Protein AF-A0A256Z8Z2-F1 (afdb_monomer_lite)

Radius of gyration: 30.12 Å; chains: 1; bounding box: 54×50×93 Å

Structure (mmCIF, N/CA/C/O backbone):
data_AF-A0A256Z8Z2-F1
#
_entry.id   AF-A0A256Z8Z2-F1
#
loop_
_atom_site.group_PDB
_atom_site.id
_atom_site.type_symbol
_atom_site.label_atom_id
_atom_site.label_alt_id
_atom_site.label_comp_id
_atom_site.label_asym_id
_atom_site.label_entity_id
_atom_site.label_seq_id
_atom_site.pdbx_PDB_ins_code
_atom_site.Cartn_x
_atom_site.Cartn_y
_atom_site.Cartn_z
_atom_site.occupancy
_atom_site.B_iso_or_equiv
_atom_site.auth_seq_id
_atom_site.auth_comp_id
_atom_site.auth_asym_i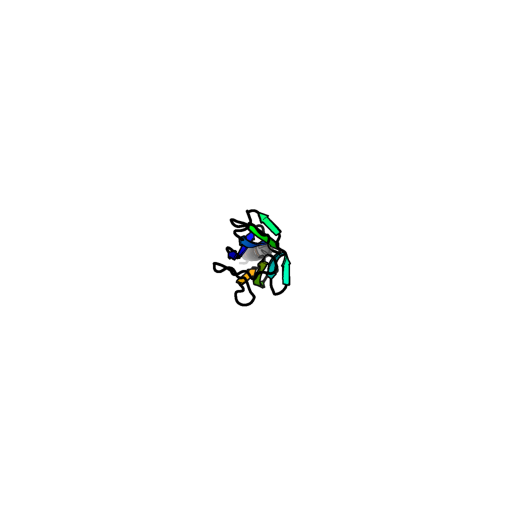d
_atom_site.auth_atom_id
_atom_site.pdbx_PDB_model_num
ATOM 1 N N . VAL A 1 1 ? 10.393 -5.049 -8.493 1.00 96.81 1 VAL A N 1
ATOM 2 C CA . VAL A 1 1 ? 10.498 -5.041 -7.011 1.00 96.81 1 VAL A CA 1
ATOM 3 C C . VAL A 1 1 ? 9.467 -4.098 -6.437 1.00 96.81 1 VAL A C 1
ATOM 5 O O . VAL A 1 1 ? 8.999 -3.223 -7.167 1.00 96.81 1 VAL A O 1
ATOM 8 N N . ILE A 1 2 ? 9.159 -4.254 -5.155 1.00 97.88 2 ILE A N 1
ATOM 9 C CA . ILE A 1 2 ? 8.318 -3.315 -4.411 1.00 97.88 2 ILE A CA 1
ATOM 10 C C . ILE A 1 2 ? 9.023 -2.834 -3.143 1.00 97.88 2 ILE A C 1
ATOM 12 O O . ILE A 1 2 ? 9.930 -3.500 -2.644 1.00 97.88 2 ILE A O 1
ATOM 16 N N . TYR A 1 3 ? 8.661 -1.648 -2.667 1.00 98.44 3 TYR A N 1
ATOM 17 C CA . TYR A 1 3 ? 9.214 -1.045 -1.453 1.00 98.44 3 TYR A CA 1
ATOM 18 C C . TYR A 1 3 ? 8.358 0.132 -0.984 1.00 98.44 3 TYR A C 1
ATOM 20 O O . TYR A 1 3 ? 7.442 0.571 -1.686 1.00 98.44 3 TYR A O 1
ATOM 28 N N . GLY A 1 4 ? 8.681 0.668 0.193 1.00 97.38 4 GLY A N 1
ATOM 29 C CA . GLY A 1 4 ? 8.005 1.823 0.777 1.00 97.38 4 GLY A CA 1
ATOM 30 C C . GLY A 1 4 ? 6.528 1.571 1.063 1.00 97.38 4 GLY A C 1
ATOM 31 O O . GLY A 1 4 ? 5.763 2.527 1.139 1.00 97.38 4 GLY A O 1
ATOM 32 N N . GLY A 1 5 ? 6.126 0.303 1.160 1.00 97.81 5 GLY A N 1
ATOM 33 C CA . GLY A 1 5 ? 4.748 -0.079 1.382 1.00 97.81 5 GLY A CA 1
ATOM 34 C C . GLY A 1 5 ? 4.321 0.169 2.821 1.00 97.81 5 GLY A C 1
ATOM 35 O O . GLY A 1 5 ? 4.986 -0.278 3.758 1.00 97.81 5 GLY A O 1
ATOM 36 N N . GLY A 1 6 ? 3.197 0.851 3.008 1.00 97.81 6 GLY A N 1
ATOM 37 C CA . GLY A 1 6 ? 2.653 1.115 4.333 1.00 97.81 6 GLY A CA 1
ATOM 38 C C . GLY A 1 6 ? 1.309 1.827 4.310 1.00 97.81 6 GLY A C 1
ATOM 39 O O . GLY A 1 6 ? 0.689 2.015 3.266 1.00 97.81 6 GLY A O 1
ATOM 40 N N . VAL A 1 7 ? 0.858 2.231 5.494 1.00 97.81 7 VAL A N 1
ATOM 41 C CA . VAL A 1 7 ? -0.407 2.940 5.683 1.00 97.81 7 VAL A CA 1
ATOM 42 C C . VAL A 1 7 ? -0.199 4.222 6.480 1.00 97.81 7 VAL A C 1
ATOM 44 O O . VAL A 1 7 ? 0.540 4.251 7.467 1.00 97.81 7 VAL A O 1
ATOM 47 N N . ARG A 1 8 ? -0.885 5.291 6.075 1.00 95.25 8 ARG A N 1
ATOM 48 C CA . ARG A 1 8 ? -0.936 6.573 6.788 1.00 95.25 8 ARG A CA 1
ATOM 49 C C . ARG A 1 8 ? -2.374 7.039 6.972 1.00 95.25 8 ARG A C 1
ATOM 51 O O . ARG A 1 8 ? -3.251 6.701 6.187 1.00 95.25 8 ARG A O 1
ATOM 58 N N . LYS A 1 9 ? -2.626 7.835 8.012 1.00 94.00 9 LYS A N 1
ATOM 59 C CA . LYS A 1 9 ? -3.933 8.461 8.245 1.00 94.00 9 LYS A CA 1
ATOM 60 C C . LYS A 1 9 ? -3.916 9.904 7.755 1.00 94.00 9 LYS A C 1
ATOM 62 O O . LYS A 1 9 ? -3.137 10.707 8.264 1.00 94.00 9 LYS A O 1
ATOM 67 N N . GLU A 1 10 ? -4.809 10.251 6.837 1.00 89.50 10 GLU A N 1
ATOM 68 C CA . GLU A 1 10 ? -4.940 11.602 6.285 1.00 89.50 10 GLU A CA 1
ATOM 69 C C . GLU A 1 10 ? -6.417 11.989 6.160 1.00 89.50 10 GLU A C 1
ATOM 71 O O . GLU A 1 10 ? -7.240 11.226 5.665 1.00 89.50 10 GLU A O 1
ATOM 76 N N . GLY A 1 11 ? -6.796 13.164 6.674 1.00 84.50 11 GLY A N 1
ATOM 77 C CA . GLY A 1 11 ? -8.171 13.670 6.540 1.00 84.50 11 GLY A CA 1
ATOM 78 C C . GLY A 1 11 ? -9.270 12.791 7.163 1.00 84.50 11 GLY A C 1
ATOM 79 O O . GLY A 1 11 ? -10.438 12.958 6.830 1.00 84.50 11 GLY A O 1
ATOM 80 N N . GLY A 1 12 ? -8.917 11.862 8.061 1.00 87.12 12 GLY A N 1
ATOM 81 C CA . GLY A 1 12 ? -9.846 10.881 8.639 1.00 87.12 12 GLY A CA 1
ATOM 82 C C . GLY A 1 12 ? -9.910 9.547 7.891 1.00 87.12 12 GLY A C 1
ATOM 83 O O . GLY A 1 12 ? -10.504 8.615 8.423 1.00 87.12 12 GLY A O 1
ATOM 84 N N . LYS A 1 13 ? -9.243 9.441 6.739 1.00 95.06 13 LYS A N 1
ATOM 85 C CA . LYS A 1 13 ? -9.102 8.217 5.948 1.00 95.06 13 LYS A CA 1
ATOM 86 C C . LYS A 1 13 ? -7.757 7.545 6.186 1.00 95.06 13 LYS A C 1
ATOM 88 O O . LYS A 1 13 ? -6.822 8.175 6.687 1.00 95.06 13 LYS A O 1
ATOM 93 N N . TYR A 1 14 ? -7.675 6.278 5.805 1.00 97.06 14 TYR A N 1
ATOM 94 C CA . TYR A 1 14 ? -6.445 5.502 5.774 1.00 97.06 14 TYR A CA 1
ATOM 95 C C . TYR A 1 14 ? -5.999 5.346 4.326 1.00 97.06 14 TYR A C 1
ATOM 97 O O . TYR A 1 14 ? -6.743 4.820 3.502 1.00 97.06 14 TYR A O 1
ATOM 105 N N . THR A 1 15 ? -4.805 5.846 4.029 1.00 98.00 15 THR A N 1
ATOM 106 C CA . THR A 1 15 ? -4.175 5.758 2.716 1.00 98.00 15 THR A CA 1
ATOM 107 C C . THR A 1 15 ? -3.092 4.698 2.768 1.00 98.00 15 THR A C 1
ATOM 109 O O . THR A 1 15 ? -2.109 4.849 3.497 1.00 98.00 15 THR A O 1
ATOM 112 N N . PHE A 1 16 ? -3.301 3.626 2.018 1.00 98.50 16 PHE A N 1
ATOM 113 C CA . PHE A 1 16 ? -2.316 2.589 1.761 1.00 98.50 16 PHE A CA 1
ATOM 114 C C . PHE A 1 16 ? -1.520 2.982 0.528 1.00 98.50 16 PHE A C 1
ATOM 116 O O . PHE A 1 16 ? -2.110 3.392 -0.467 1.00 98.50 16 PHE A O 1
ATOM 123 N N . GLU A 1 17 ? -0.204 2.851 0.593 1.00 98.50 17 GLU A N 1
ATOM 124 C CA . GLU A 1 17 ? 0.712 3.202 -0.489 1.00 98.50 17 GLU A CA 1
ATOM 125 C C . GLU A 1 17 ? 1.760 2.114 -0.644 1.00 98.50 17 GLU A C 1
ATOM 127 O O . GLU A 1 17 ? 2.228 1.575 0.355 1.00 98.50 17 GLU A O 1
ATOM 132 N N . VAL A 1 18 ? 2.152 1.821 -1.882 1.00 98.69 18 VAL A N 1
ATOM 133 C CA . VAL A 1 18 ? 3.299 0.963 -2.198 1.00 98.69 18 VAL A CA 1
ATOM 134 C C . VAL A 1 18 ? 3.988 1.465 -3.458 1.00 98.69 18 VAL A C 1
ATOM 136 O O . VAL A 1 18 ? 3.338 1.919 -4.403 1.00 98.69 18 VAL A O 1
ATOM 139 N N . THR A 1 19 ? 5.319 1.397 -3.488 1.00 98.75 19 THR A N 1
ATOM 140 C CA . THR A 1 19 ? 6.089 1.752 -4.682 1.00 98.75 19 THR A CA 1
ATOM 141 C C . THR A 1 19 ? 6.463 0.502 -5.457 1.00 98.75 19 THR A C 1
ATOM 143 O O . THR A 1 19 ? 7.075 -0.417 -4.917 1.00 98.75 19 THR A O 1
ATOM 146 N N . TYR A 1 20 ? 6.150 0.499 -6.748 1.00 98.62 20 TYR A N 1
ATOM 147 C CA . TYR A 1 20 ? 6.590 -0.503 -7.709 1.00 98.62 20 TYR A CA 1
ATOM 148 C C . TYR A 1 20 ? 7.717 0.047 -8.583 1.00 98.62 20 TYR A C 1
ATOM 150 O O . TYR A 1 20 ? 7.684 1.199 -9.022 1.00 98.62 20 TYR A O 1
ATOM 158 N N . ARG A 1 21 ? 8.707 -0.798 -8.882 1.00 98.31 21 ARG A N 1
ATOM 159 C CA . ARG A 1 21 ? 9.772 -0.473 -9.833 1.00 98.31 21 ARG A CA 1
ATOM 160 C C . ARG A 1 21 ? 10.181 -1.679 -10.672 1.00 98.31 21 ARG A C 1
ATOM 162 O O . ARG A 1 21 ? 10.545 -2.729 -10.130 1.00 98.31 21 ARG A O 1
ATOM 169 N N . ASP A 1 22 ? 10.242 -1.463 -11.979 1.00 98.00 22 ASP A N 1
ATOM 170 C CA . ASP A 1 22 ? 10.782 -2.373 -12.988 1.00 98.00 22 ASP A CA 1
ATOM 171 C C . ASP A 1 22 ? 11.757 -1.599 -13.890 1.00 98.00 22 ASP A C 1
ATOM 173 O O . ASP A 1 22 ? 11.332 -0.665 -14.565 1.00 98.00 22 ASP A O 1
ATOM 177 N N . PRO A 1 23 ? 13.065 -1.924 -13.906 1.00 96.69 23 PRO A N 1
ATOM 178 C CA . PRO A 1 23 ? 14.078 -1.164 -14.650 1.00 96.69 23 PRO A CA 1
ATOM 179 C C . PRO A 1 23 ? 13.812 -0.996 -16.154 1.00 96.69 23 PRO A C 1
ATOM 181 O O . PRO A 1 23 ? 14.357 -0.080 -16.768 1.00 96.69 23 PRO A O 1
ATOM 184 N N . GLN A 1 24 ? 12.996 -1.864 -16.742 1.00 97.31 24 GLN A N 1
ATOM 185 C CA . GLN A 1 24 ? 12.603 -1.864 -18.145 1.00 97.31 24 GLN A CA 1
ATOM 186 C C . GLN A 1 24 ? 11.341 -1.019 -18.382 1.00 97.31 24 GLN A C 1
ATOM 188 O O . GLN A 1 24 ? 10.916 -0.856 -19.524 1.00 97.31 24 GLN A O 1
ATOM 193 N N . GLY A 1 25 ? 10.760 -0.451 -17.322 1.00 97.56 25 GLY A N 1
ATOM 194 C CA . GLY A 1 25 ? 9.565 0.381 -17.375 1.00 97.56 25 GLY A CA 1
ATOM 195 C C . GLY A 1 25 ? 8.298 -0.410 -17.684 1.00 97.56 25 GLY A C 1
ATOM 196 O O . GLY A 1 25 ? 7.329 0.180 -18.163 1.00 97.56 25 GLY A O 1
ATOM 197 N N . ARG A 1 26 ? 8.299 -1.728 -17.452 1.00 97.88 26 ARG A N 1
ATOM 198 C CA . ARG A 1 26 ? 7.115 -2.568 -17.655 1.00 97.88 26 ARG A CA 1
ATOM 199 C C . ARG A 1 26 ? 6.084 -2.263 -16.571 1.00 97.88 26 ARG A C 1
ATOM 201 O O . ARG A 1 26 ? 6.445 -1.968 -15.436 1.00 97.88 26 ARG A O 1
ATOM 208 N N . ALA A 1 27 ? 4.807 -2.285 -16.935 1.00 97.25 27 ALA A N 1
ATOM 209 C CA . ALA A 1 27 ? 3.722 -2.086 -15.982 1.00 97.25 27 ALA A CA 1
ATOM 210 C C . ALA A 1 27 ? 3.447 -3.386 -15.208 1.00 97.25 27 ALA A C 1
ATOM 212 O O . ALA A 1 27 ? 3.575 -4.464 -15.795 1.00 97.25 27 ALA A O 1
ATOM 213 N N . PRO A 1 28 ? 3.054 -3.304 -13.925 1.00 98.00 28 PRO A N 1
ATOM 214 C CA . PRO A 1 28 ? 2.489 -4.454 -13.236 1.00 98.00 28 PRO A CA 1
ATOM 215 C C . PRO A 1 28 ? 1.142 -4.827 -13.875 1.00 98.00 28 PRO A C 1
ATOM 217 O O . PRO A 1 28 ? 0.454 -3.971 -14.432 1.00 98.00 28 PRO A O 1
ATOM 220 N N . GLU A 1 29 ? 0.749 -6.094 -13.773 1.00 98.06 29 GLU A N 1
ATOM 221 C CA . GLU A 1 29 ? -0.586 -6.544 -14.194 1.00 98.06 29 GLU A CA 1
ATOM 222 C C . GLU A 1 29 ? -1.681 -6.107 -13.219 1.00 98.06 29 GLU A C 1
ATOM 224 O O . GLU A 1 29 ? -2.842 -5.991 -13.600 1.00 98.06 29 GLU A O 1
ATOM 229 N N . GLY A 1 30 ? -1.311 -5.854 -11.964 1.00 97.56 30 GLY A N 1
ATOM 230 C CA . GLY A 1 30 ? -2.214 -5.342 -10.947 1.00 97.56 30 GLY A CA 1
ATOM 231 C C . GLY A 1 30 ? -1.479 -5.024 -9.653 1.00 97.56 30 GLY A C 1
ATOM 232 O O . GLY A 1 30 ? -0.479 -5.665 -9.311 1.00 97.56 30 GLY A O 1
ATOM 233 N N . VAL A 1 31 ? -1.979 -4.019 -8.943 1.00 98.50 31 VAL A N 1
ATOM 234 C CA . VAL A 1 31 ? -1.466 -3.595 -7.641 1.00 98.50 31 VAL A CA 1
ATOM 235 C C . VAL A 1 31 ? -2.632 -3.573 -6.676 1.00 98.50 31 VAL A C 1
ATOM 237 O O . VAL A 1 31 ? -3.617 -2.880 -6.914 1.00 98.50 31 VAL A O 1
ATOM 240 N N . TYR A 1 32 ? -2.515 -4.337 -5.601 1.00 98.56 32 TYR A N 1
ATOM 241 C CA . TYR A 1 32 ? -3.585 -4.515 -4.639 1.00 98.56 32 TYR A CA 1
ATOM 242 C C . TYR A 1 32 ? -3.070 -4.313 -3.223 1.00 98.56 32 TYR A C 1
ATOM 244 O O . TYR A 1 32 ? -1.920 -4.635 -2.906 1.00 98.56 32 TYR A O 1
ATOM 252 N N . VAL A 1 33 ? -3.958 -3.852 -2.354 1.00 98.69 33 VAL A N 1
ATOM 253 C CA . VAL A 1 33 ? -3.822 -4.026 -0.913 1.00 98.69 33 VAL A CA 1
ATOM 254 C C . VAL A 1 33 ? -4.912 -4.984 -0.460 1.00 98.69 33 VAL A C 1
ATOM 256 O O . VAL A 1 33 ? -6.081 -4.820 -0.800 1.00 98.69 33 VAL A O 1
ATOM 259 N N . VAL A 1 34 ? -4.520 -6.009 0.283 1.00 98.62 34 VAL A N 1
ATOM 260 C CA . VAL A 1 34 ? -5.446 -6.927 0.934 1.00 98.62 34 VAL A CA 1
ATOM 261 C C . VAL A 1 34 ? -5.634 -6.435 2.360 1.00 98.62 34 VAL A C 1
ATOM 263 O O . VAL A 1 34 ? -4.646 -6.306 3.079 1.00 98.62 34 VAL A O 1
ATOM 266 N N . ILE A 1 35 ? -6.869 -6.130 2.754 1.00 98.56 35 ILE A N 1
ATOM 267 C CA . ILE A 1 35 ? -7.232 -5.621 4.083 1.00 98.56 35 ILE A CA 1
ATOM 268 C C . ILE A 1 35 ? -8.219 -6.611 4.699 1.00 98.56 35 ILE A C 1
ATOM 270 O O . ILE A 1 35 ? -9.277 -6.858 4.132 1.00 98.56 35 ILE A O 1
ATOM 274 N N . ASP A 1 36 ? -7.868 -7.217 5.833 1.00 97.69 36 ASP A N 1
ATOM 275 C CA . ASP A 1 36 ? -8.676 -8.256 6.500 1.00 97.69 36 ASP A CA 1
ATOM 276 C C . ASP A 1 36 ? -9.103 -9.419 5.583 1.00 97.69 36 ASP A C 1
ATOM 278 O O . ASP A 1 36 ? -10.165 -10.021 5.753 1.00 97.69 36 ASP A O 1
ATOM 282 N N . GLY A 1 37 ? -8.264 -9.738 4.596 1.00 97.19 37 GLY A N 1
ATOM 283 C CA . GLY A 1 37 ? -8.524 -10.769 3.589 1.00 97.19 37 GLY A CA 1
ATOM 284 C C . GLY A 1 37 ? -9.353 -10.308 2.383 1.00 97.19 37 GLY A C 1
ATOM 285 O O . GLY A 1 37 ? -9.551 -11.102 1.465 1.00 97.19 37 GLY A O 1
ATOM 286 N N . GLU A 1 38 ? -9.819 -9.057 2.342 1.00 98.06 38 GLU A N 1
ATOM 287 C CA . GLU A 1 38 ? -10.491 -8.466 1.179 1.00 98.06 38 GLU A CA 1
ATOM 288 C C . GLU A 1 38 ? -9.476 -7.759 0.268 1.00 98.06 38 GLU A C 1
ATOM 290 O O . GLU A 1 38 ? -8.704 -6.916 0.719 1.00 98.06 38 GLU A O 1
ATOM 295 N N . GLU A 1 39 ? -9.457 -8.115 -1.019 1.00 98.19 39 GLU A N 1
ATOM 296 C CA . GLU A 1 39 ? -8.556 -7.519 -2.011 1.00 98.19 39 GLU A CA 1
ATOM 297 C C . GLU A 1 39 ? -9.142 -6.213 -2.565 1.00 98.19 39 GLU A C 1
ATOM 299 O O . GLU A 1 39 ? -10.276 -6.177 -3.049 1.00 98.19 39 GLU A O 1
ATOM 304 N N . HIS A 1 40 ? -8.344 -5.146 -2.536 1.00 98.56 40 HIS A N 1
ATOM 305 C CA . HIS A 1 40 ? -8.684 -3.851 -3.108 1.00 98.56 40 HIS A CA 1
ATOM 306 C C . HIS A 1 40 ? -7.637 -3.430 -4.136 1.00 98.56 40 HIS A C 1
ATOM 308 O O . HIS A 1 40 ? -6.445 -3.368 -3.831 1.00 98.56 40 HIS A O 1
ATOM 314 N N . GLU A 1 41 ? -8.088 -3.105 -5.346 1.00 98.50 41 GLU A N 1
ATOM 315 C CA . GLU A 1 41 ? -7.235 -2.543 -6.394 1.00 98.50 41 GLU A CA 1
ATOM 316 C C . GLU A 1 41 ? -6.761 -1.134 -6.009 1.00 98.50 41 GLU A C 1
ATOM 318 O O . GLU A 1 41 ? -7.520 -0.329 -5.462 1.00 98.50 41 GLU A O 1
ATOM 323 N N . MET A 1 42 ? -5.486 -0.853 -6.270 1.00 98.62 42 MET A N 1
ATOM 324 C CA . MET A 1 42 ? -4.836 0.426 -5.996 1.00 98.62 42 MET A CA 1
ATOM 325 C C . MET A 1 42 ? -4.602 1.195 -7.293 1.00 98.62 42 MET A C 1
ATOM 327 O O . MET A 1 42 ? -4.249 0.621 -8.324 1.00 98.62 42 MET A O 1
ATOM 331 N N . GLU A 1 43 ? -4.728 2.515 -7.231 1.00 98.44 43 GLU A N 1
ATOM 332 C CA . GLU A 1 43 ? -4.565 3.381 -8.396 1.00 98.44 43 GLU A CA 1
ATOM 333 C C . GLU A 1 43 ? -3.145 3.940 -8.476 1.00 98.44 43 GLU A C 1
ATOM 335 O O . GLU A 1 43 ? -2.505 4.205 -7.459 1.00 98.44 43 GLU A O 1
ATOM 340 N N . LEU A 1 44 ? -2.644 4.152 -9.695 1.00 98.31 44 LEU A N 1
ATOM 341 C CA . LEU A 1 44 ? -1.377 4.846 -9.906 1.00 98.31 44 LEU A CA 1
ATOM 342 C C . LEU A 1 44 ? -1.526 6.321 -9.507 1.00 98.31 44 LEU A C 1
ATOM 344 O O . LEU A 1 44 ? -2.175 7.095 -10.209 1.00 98.31 44 LEU A O 1
ATOM 348 N N . GLU A 1 45 ? -0.862 6.724 -8.430 1.00 97.69 45 GLU A N 1
ATOM 349 C CA . GLU A 1 45 ? -0.838 8.115 -7.973 1.00 97.69 45 GLU A CA 1
ATOM 350 C C . GLU A 1 45 ? 0.194 8.939 -8.752 1.00 97.69 45 GLU A C 1
ATOM 352 O O . GLU A 1 45 ? -0.036 10.101 -9.095 1.00 97.69 45 GLU A O 1
ATOM 357 N N . GLY A 1 46 ? 1.339 8.332 -9.080 1.00 97.75 46 GLY A N 1
ATOM 358 C CA . GLY A 1 46 ? 2.366 8.987 -9.881 1.00 97.75 46 GLY A CA 1
ATOM 359 C C . GLY A 1 46 ? 3.724 8.297 -9.857 1.00 97.75 46 GLY A C 1
ATOM 360 O O . GLY A 1 46 ? 3.912 7.233 -9.277 1.00 97.75 46 GLY A O 1
ATOM 361 N N . GLY A 1 47 ? 4.700 8.930 -10.508 1.00 97.81 47 GLY A N 1
ATOM 362 C CA . GLY A 1 47 ? 6.065 8.418 -10.640 1.00 97.81 47 GLY A CA 1
ATOM 363 C C . GLY A 1 47 ? 6.340 7.781 -12.002 1.00 97.81 47 GLY A C 1
ATOM 364 O O . GLY A 1 47 ? 5.611 7.987 -12.971 1.00 97.81 47 GLY A O 1
ATOM 365 N N . ASN A 1 48 ? 7.445 7.047 -12.098 1.00 98.25 48 ASN A N 1
ATOM 366 C CA . ASN A 1 48 ? 7.910 6.424 -13.335 1.00 98.25 48 ASN A CA 1
ATOM 367 C C . ASN A 1 48 ? 8.297 4.971 -13.061 1.00 98.25 48 ASN A C 1
ATOM 369 O O . ASN A 1 48 ? 9.134 4.709 -12.207 1.00 98.25 48 ASN A O 1
ATOM 373 N N . LEU A 1 49 ? 7.745 4.032 -13.829 1.00 97.94 49 LEU A N 1
ATOM 374 C CA . LEU A 1 49 ? 7.911 2.590 -13.605 1.00 97.94 49 LEU A CA 1
ATOM 375 C C . LEU A 1 49 ? 9.388 2.142 -13.528 1.00 97.94 49 LEU A C 1
ATOM 377 O O . LEU A 1 49 ? 9.711 1.246 -12.754 1.00 97.94 49 LEU A O 1
ATOM 381 N N . SER A 1 50 ? 10.303 2.813 -14.240 1.00 97.88 50 SER A N 1
ATOM 382 C CA . SER A 1 50 ? 11.748 2.518 -14.220 1.00 97.88 50 SER A CA 1
ATOM 383 C C . SER A 1 50 ? 12.505 3.044 -12.996 1.00 97.88 50 SER A C 1
ATOM 385 O O . SER A 1 50 ? 13.515 2.457 -12.580 1.00 97.88 50 SER A O 1
ATOM 387 N N . SER A 1 51 ? 12.010 4.117 -12.376 1.00 97.56 51 SER A N 1
ATOM 388 C CA . SER A 1 51 ? 12.627 4.759 -11.206 1.00 97.56 51 SER A CA 1
ATOM 389 C C . SER A 1 51 ? 11.804 4.644 -9.919 1.00 97.56 51 SER A C 1
ATOM 391 O O . SER A 1 51 ? 12.292 5.045 -8.868 1.00 97.56 51 SER A O 1
ATOM 393 N N . GLY A 1 52 ? 10.597 4.088 -9.993 1.00 98.25 52 GLY A N 1
ATOM 394 C CA . GLY A 1 52 ? 9.620 4.013 -8.909 1.00 98.25 52 GLY A CA 1
ATOM 395 C C . GLY A 1 52 ? 8.315 4.729 -9.267 1.00 98.25 52 GLY A C 1
ATOM 396 O O . GLY A 1 52 ? 8.320 5.919 -9.593 1.00 98.25 52 GLY A O 1
ATOM 397 N N . ALA A 1 53 ? 7.208 3.996 -9.196 1.00 98.56 53 ALA A N 1
ATOM 398 C CA . ALA A 1 53 ? 5.844 4.488 -9.333 1.00 98.56 53 ALA A CA 1
ATOM 399 C C . ALA A 1 53 ? 5.035 4.119 -8.085 1.00 98.56 53 ALA A C 1
ATOM 401 O O . ALA A 1 53 ? 5.043 2.959 -7.669 1.00 98.56 53 ALA A O 1
ATOM 402 N N . THR A 1 54 ? 4.361 5.102 -7.498 1.00 98.69 54 THR A N 1
ATOM 403 C CA . THR A 1 54 ? 3.551 4.944 -6.290 1.00 98.69 54 THR A CA 1
ATOM 404 C C . THR A 1 54 ? 2.118 4.629 -6.670 1.00 98.69 54 THR A C 1
ATOM 406 O O . THR A 1 54 ? 1.504 5.351 -7.458 1.00 98.69 54 THR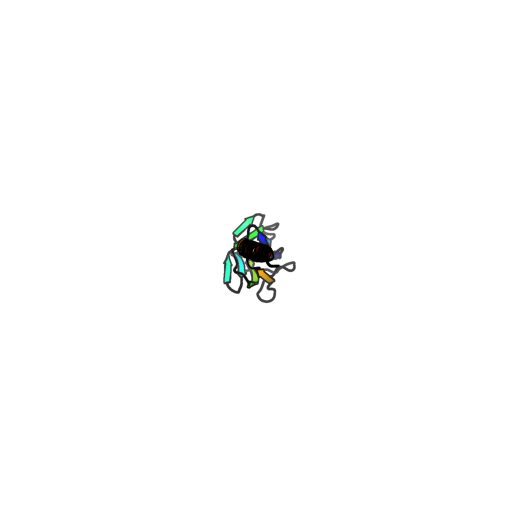 A O 1
ATOM 409 N N . TYR A 1 55 ? 1.594 3.567 -6.075 1.00 98.75 55 TYR A N 1
ATOM 410 C CA . TYR A 1 55 ? 0.187 3.211 -6.127 1.00 98.75 55 TYR A CA 1
ATOM 411 C C . TYR A 1 55 ? -0.439 3.472 -4.766 1.00 98.75 55 TYR A C 1
ATOM 413 O O . TYR A 1 55 ? 0.209 3.207 -3.748 1.00 98.75 55 TYR A O 1
ATOM 421 N N . SER A 1 56 ? -1.678 3.960 -4.742 1.00 98.56 56 SER A N 1
ATOM 422 C CA . SER A 1 56 ? -2.377 4.267 -3.499 1.00 98.56 56 SER A CA 1
ATOM 423 C C . SER A 1 56 ? -3.860 3.897 -3.500 1.00 98.56 56 SER A C 1
ATOM 425 O O . SER A 1 56 ? -4.510 3.770 -4.537 1.00 98.56 56 SER A O 1
ATOM 427 N N . LEU A 1 57 ? -4.381 3.681 -2.292 1.00 98.44 57 LEU A N 1
ATOM 428 C CA . LEU A 1 57 ? -5.801 3.503 -2.0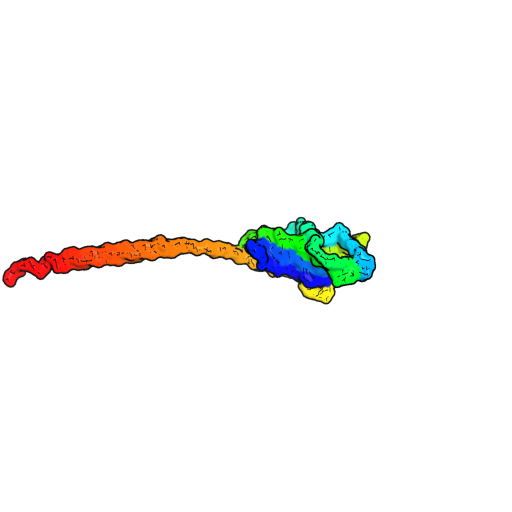00 1.00 98.44 57 LEU A CA 1
ATOM 429 C C . LEU A 1 57 ? -6.141 4.256 -0.714 1.00 98.44 57 LEU A C 1
ATOM 431 O O . LEU A 1 57 ? -5.575 3.963 0.338 1.00 98.44 57 LEU A O 1
ATOM 435 N N . SER A 1 58 ? -7.115 5.167 -0.774 1.00 98.00 58 SER A N 1
ATOM 436 C CA . SER A 1 58 ? -7.661 5.847 0.407 1.00 98.00 58 SER A CA 1
ATOM 437 C C . SER A 1 58 ? -9.053 5.328 0.761 1.00 98.00 58 SER A C 1
ATOM 439 O O . SER A 1 58 ? -10.015 5.555 0.025 1.00 98.00 58 S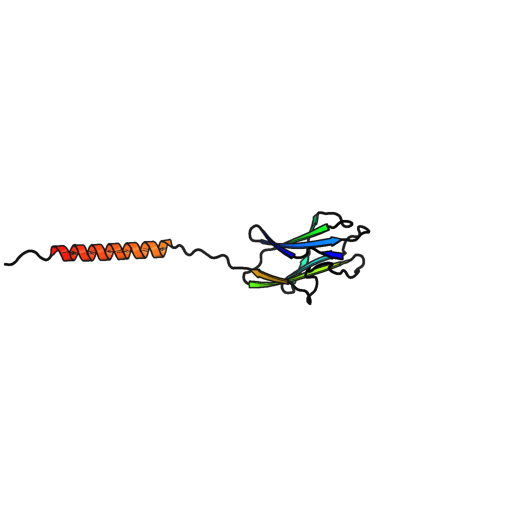ER A O 1
ATOM 441 N N . ILE A 1 59 ? -9.187 4.710 1.934 1.00 96.88 59 ILE A N 1
ATOM 442 C CA . ILE A 1 59 ? -10.433 4.090 2.400 1.00 96.88 59 ILE A CA 1
ATOM 443 C C . ILE A 1 59 ? -10.774 4.492 3.843 1.00 96.88 59 ILE A C 1
ATOM 445 O O . ILE A 1 59 ? -9.910 4.853 4.646 1.00 96.88 59 ILE A O 1
ATOM 449 N N . ASP A 1 60 ? -12.066 4.469 4.166 1.00 95.69 60 ASP A N 1
ATOM 450 C CA . ASP A 1 60 ? -12.568 4.601 5.531 1.00 95.69 60 ASP A CA 1
ATOM 451 C C . ASP A 1 60 ? -12.593 3.216 6.194 1.00 95.69 60 ASP A C 1
ATOM 453 O O . ASP A 1 60 ? -13.239 2.297 5.694 1.00 95.69 60 ASP A O 1
ATOM 457 N N . LEU A 1 61 ? -11.917 3.074 7.334 1.00 94.62 61 LEU A N 1
ATOM 458 C CA . LEU A 1 61 ? -11.905 1.836 8.116 1.00 94.62 61 LEU A CA 1
ATOM 459 C C . LEU A 1 61 ? -12.751 1.987 9.377 1.00 94.62 61 LEU A C 1
ATOM 461 O O . LEU A 1 61 ? -12.864 3.074 9.955 1.00 94.62 61 LEU A O 1
ATOM 465 N N . LYS A 1 62 ? -13.367 0.881 9.795 1.00 93.25 62 LYS A N 1
ATOM 466 C CA . LYS A 1 62 ? -14.100 0.824 11.062 1.00 93.25 62 LYS A CA 1
ATOM 467 C C . LYS A 1 62 ? -13.112 0.869 12.225 1.00 93.25 62 LYS A C 1
ATOM 469 O O . LYS A 1 62 ? -11.936 0.594 12.066 1.00 93.25 62 LYS A O 1
ATOM 474 N N . GLU A 1 63 ? -13.602 1.236 13.403 1.00 94.00 63 GLU A N 1
ATOM 475 C CA . GLU A 1 63 ? -12.822 1.065 14.627 1.00 94.00 63 GLU A CA 1
ATOM 476 C C . GLU A 1 63 ? -12.510 -0.420 14.843 1.00 94.00 63 GLU A C 1
ATOM 478 O O . GLU A 1 63 ? -13.409 -1.260 14.745 1.00 94.00 63 GLU A O 1
ATOM 483 N N . GLY A 1 64 ? -11.249 -0.728 15.142 1.00 94.56 64 GLY A N 1
ATOM 484 C CA . GLY A 1 64 ? -10.783 -2.102 15.281 1.00 94.56 64 GLY A CA 1
ATOM 485 C C . GLY A 1 64 ? -9.307 -2.283 14.947 1.00 94.56 64 GLY A C 1
ATOM 486 O O . GLY A 1 64 ? -8.609 -1.336 14.578 1.00 94.56 64 GLY A O 1
ATOM 487 N N . GLU A 1 65 ? -8.844 -3.516 15.122 1.00 96.38 65 GLU A N 1
ATOM 488 C CA . GLU A 1 65 ? -7.572 -3.986 14.579 1.00 96.38 65 GLU A CA 1
ATOM 489 C C . GLU A 1 65 ? -7.815 -4.482 13.152 1.00 96.38 65 GLU A C 1
ATOM 491 O O . GLU A 1 65 ? -8.766 -5.226 12.915 1.00 96.38 65 GLU A O 1
ATOM 496 N N . HIS A 1 66 ? -6.959 -4.057 12.229 1.00 97.44 66 HIS A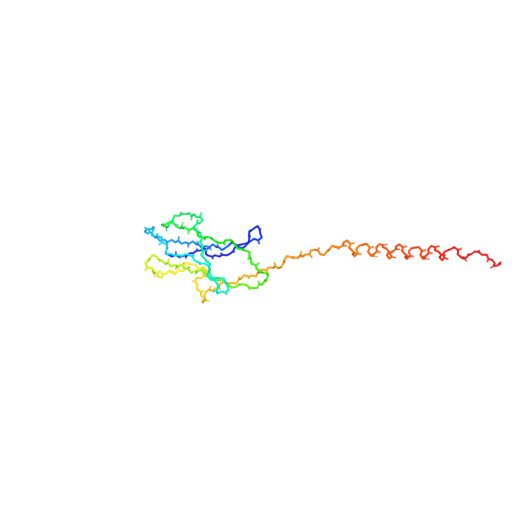 N 1
ATOM 497 C CA . HIS A 1 66 ? -6.986 -4.450 10.828 1.00 97.44 66 HIS A CA 1
ATOM 498 C C . HIS A 1 66 ? -5.642 -5.056 10.435 1.00 97.44 66 HIS A C 1
ATOM 500 O O . HIS A 1 66 ? -4.587 -4.531 10.807 1.00 97.44 66 HIS A O 1
ATOM 506 N N . SER A 1 67 ? -5.677 -6.127 9.654 1.00 98.12 67 SER A N 1
ATOM 507 C CA . SER A 1 67 ? -4.493 -6.732 9.032 1.00 98.12 67 SER A CA 1
ATOM 508 C C . SER A 1 67 ? -4.381 -6.284 7.581 1.00 98.12 67 SER A C 1
ATOM 510 O O . SER A 1 67 ? -5.402 -6.080 6.922 1.00 98.12 67 SER A O 1
ATOM 512 N N . TYR A 1 68 ? -3.160 -6.105 7.074 1.00 98.56 68 TYR A N 1
ATOM 513 C CA . TYR A 1 68 ? -2.977 -5.771 5.664 1.00 98.56 68 TYR A CA 1
ATOM 514 C C . TYR A 1 68 ? -1.656 -6.251 5.068 1.00 98.56 68 TYR A C 1
ATOM 516 O O . TYR A 1 68 ? -0.640 -6.346 5.759 1.00 98.56 68 TYR A O 1
ATOM 524 N N . TYR A 1 69 ? -1.652 -6.477 3.757 1.00 98.62 69 TYR A N 1
ATOM 525 C CA . TYR A 1 69 ? -0.440 -6.645 2.955 1.00 98.62 69 TYR A CA 1
ATOM 526 C C . TYR A 1 69 ? -0.673 -6.214 1.504 1.00 98.62 69 TYR A C 1
ATOM 528 O O . TYR A 1 69 ? -1.799 -6.189 1.013 1.00 98.62 69 TYR A O 1
ATOM 536 N N . PHE A 1 70 ? 0.400 -5.868 0.804 1.00 98.44 70 PHE A N 1
ATOM 537 C CA . PHE A 1 70 ? 0.387 -5.496 -0.604 1.00 98.44 70 PHE A CA 1
ATOM 538 C C . PHE A 1 70 ? 0.595 -6.718 -1.482 1.00 98.44 70 PHE A C 1
ATOM 540 O O . PHE A 1 70 ? 1.510 -7.503 -1.265 1.00 98.44 70 PHE A O 1
ATOM 547 N N . ARG A 1 71 ? -0.211 -6.859 -2.524 1.00 97.50 71 ARG A N 1
ATOM 548 C CA . ARG A 1 71 ? -0.072 -7.916 -3.520 1.00 97.50 71 ARG A CA 1
ATOM 549 C C . ARG A 1 71 ? 0.126 -7.258 -4.871 1.00 97.50 71 ARG A C 1
ATOM 551 O O . ARG A 1 71 ? -0.752 -6.561 -5.364 1.00 97.50 71 ARG A O 1
ATOM 558 N N . VAL A 1 72 ? 1.297 -7.463 -5.461 1.00 97.69 72 VAL A N 1
ATOM 559 C CA . VAL A 1 72 ? 1.645 -6.860 -6.750 1.00 97.69 72 VAL A CA 1
ATOM 560 C C . VAL A 1 72 ? 1.943 -7.960 -7.748 1.00 97.69 72 VAL A C 1
ATOM 562 O O . VAL A 1 72 ? 2.844 -8.771 -7.536 1.00 97.69 72 VAL A O 1
ATOM 565 N N . LEU A 1 73 ? 1.176 -7.985 -8.832 1.00 96.94 73 LEU A N 1
ATOM 566 C CA . LEU A 1 73 ? 1.382 -8.901 -9.943 1.00 96.94 73 LEU A CA 1
ATOM 567 C C . LEU A 1 73 ? 2.374 -8.250 -10.902 1.00 96.94 73 LEU A C 1
ATOM 569 O O . LEU A 1 73 ? 2.090 -7.197 -11.478 1.00 96.94 73 LEU A O 1
ATOM 573 N N . GLY A 1 74 ? 3.563 -8.838 -11.028 1.00 96.88 74 GLY A N 1
ATOM 574 C CA . GLY A 1 74 ? 4.563 -8.357 -11.970 1.00 96.88 74 GLY A CA 1
ATOM 575 C C . GLY A 1 74 ? 4.106 -8.488 -13.425 1.00 96.88 74 GLY A C 1
ATOM 576 O O . GLY A 1 74 ? 3.067 -9.087 -13.704 1.00 96.88 74 GLY A O 1
ATOM 577 N N . PRO A 1 75 ? 4.879 -7.922 -14.364 1.00 97.56 75 PRO A N 1
ATOM 578 C CA . PRO A 1 75 ? 4.630 -8.106 -15.788 1.00 97.56 75 PRO A CA 1
ATOM 579 C C . PRO A 1 75 ? 4.620 -9.602 -16.122 1.00 97.56 75 PRO A C 1
ATOM 581 O O . PRO A 1 75 ? 5.511 -10.318 -15.675 1.00 97.56 75 PRO A O 1
ATOM 584 N N . GLU A 1 76 ? 3.642 -10.071 -16.895 1.00 94.31 76 GLU A N 1
ATOM 585 C CA . GLU A 1 76 ? 3.510 -11.488 -17.287 1.00 94.31 76 GLU A CA 1
ATOM 586 C C . GLU A 1 76 ? 3.366 -12.453 -16.090 1.00 94.31 76 GLU A C 1
ATOM 588 O O . GLU A 1 76 ? 3.757 -13.621 -16.155 1.00 94.31 76 GLU A O 1
ATOM 593 N N . GLY A 1 77 ? 2.826 -11.963 -14.971 1.00 89.56 77 GLY A N 1
ATOM 594 C CA . GLY A 1 77 ? 2.662 -12.723 -13.733 1.00 89.56 77 GLY A CA 1
ATOM 595 C C . GLY A 1 77 ? 3.971 -13.003 -12.990 1.00 89.56 77 GLY A C 1
ATOM 596 O O . GLY A 1 77 ? 4.000 -13.873 -12.115 1.00 89.56 77 GLY A O 1
ATOM 597 N N . GLU A 1 78 ? 5.058 -12.297 -13.320 1.00 93.81 78 GLU A N 1
ATOM 598 C CA . GLU A 1 78 ? 6.338 -12.430 -12.622 1.00 93.81 78 GLU A CA 1
ATOM 599 C C . GLU A 1 78 ? 6.171 -12.177 -11.106 1.00 93.81 78 GLU A C 1
ATOM 601 O O . GLU A 1 78 ? 5.556 -11.179 -10.707 1.00 93.81 78 GLU A O 1
ATOM 606 N N . PRO A 1 79 ? 6.732 -13.041 -10.236 1.00 91.94 79 PRO A N 1
ATOM 607 C CA . PRO A 1 79 ? 6.717 -12.798 -8.801 1.00 91.94 79 PRO A CA 1
ATOM 608 C C . PRO A 1 79 ? 7.589 -11.586 -8.463 1.00 91.94 79 PRO A C 1
ATOM 610 O O . PRO A 1 79 ? 8.668 -11.388 -9.028 1.00 91.94 79 PRO A O 1
ATOM 613 N N . LEU A 1 80 ? 7.130 -10.781 -7.508 1.00 94.25 80 LEU A N 1
ATOM 614 C CA . LEU A 1 80 ? 7.848 -9.609 -7.022 1.00 94.25 80 LEU A CA 1
ATOM 615 C C . LEU A 1 80 ? 8.115 -9.738 -5.528 1.00 94.25 80 LEU A C 1
ATOM 617 O O . LEU A 1 80 ? 7.239 -10.117 -4.762 1.00 94.25 80 LEU A O 1
ATOM 621 N N . GLU A 1 81 ? 9.316 -9.334 -5.132 1.00 91.94 81 GLU A N 1
ATOM 622 C CA . GLU A 1 81 ? 9.756 -9.301 -3.739 1.00 91.94 81 GLU A CA 1
ATOM 623 C C . GLU A 1 81 ? 9.839 -7.857 -3.229 1.00 91.94 81 GLU A C 1
ATOM 625 O O . GLU A 1 81 ? 10.127 -6.919 -3.999 1.00 91.94 81 GLU A O 1
ATOM 630 N N . ALA A 1 82 ? 9.637 -7.693 -1.921 1.00 95.62 82 ALA A N 1
ATOM 631 C CA . ALA A 1 82 ? 9.935 -6.453 -1.221 1.00 95.62 82 ALA A CA 1
ATOM 632 C C . ALA A 1 82 ? 11.443 -6.294 -0.986 1.00 95.62 82 ALA A C 1
ATOM 634 O O . ALA A 1 82 ? 12.130 -7.239 -0.602 1.00 95.62 82 ALA A O 1
ATOM 635 N N . THR A 1 83 ? 11.972 -5.085 -1.184 1.00 96.56 83 THR A N 1
ATOM 636 C CA . THR A 1 83 ? 13.387 -4.782 -0.883 1.00 96.56 83 THR A CA 1
ATOM 637 C C . THR A 1 83 ? 13.600 -4.176 0.506 1.00 96.56 83 THR A C 1
ATOM 639 O O . THR A 1 83 ? 14.722 -3.814 0.854 1.00 96.56 83 THR A O 1
ATOM 642 N N . ASP A 1 84 ? 12.533 -4.028 1.283 1.00 96.69 84 ASP A N 1
ATOM 643 C CA . ASP A 1 84 ? 12.514 -3.474 2.634 1.00 96.69 84 ASP A CA 1
ATOM 644 C C . ASP A 1 84 ? 11.455 -4.193 3.495 1.00 96.69 84 ASP A C 1
ATOM 646 O O . ASP A 1 84 ? 11.060 -5.318 3.197 1.00 96.69 84 ASP A O 1
ATOM 650 N N . SER A 1 85 ? 11.001 -3.561 4.579 1.00 95.81 85 SER A N 1
ATOM 651 C CA . SER A 1 85 ? 9.985 -4.110 5.485 1.00 95.81 85 SER A CA 1
ATOM 652 C C . SER A 1 85 ? 8.539 -3.941 4.993 1.00 95.81 85 SER A C 1
ATOM 654 O O . SER A 1 85 ? 7.623 -3.998 5.810 1.00 95.81 85 SER A O 1
ATOM 656 N N . THR A 1 86 ? 8.318 -3.710 3.694 1.00 97.75 86 THR A N 1
ATOM 657 C CA . THR A 1 86 ? 6.975 -3.662 3.097 1.00 97.75 86 THR A CA 1
ATOM 658 C C . THR A 1 86 ? 6.205 -4.957 3.395 1.00 97.75 86 THR A C 1
ATOM 660 O O . THR A 1 86 ? 6.698 -6.033 3.055 1.00 97.75 86 THR A O 1
ATOM 663 N N . PRO A 1 87 ? 4.988 -4.890 3.965 1.00 97.06 87 PRO A N 1
ATOM 664 C CA . PRO A 1 87 ? 4.115 -6.055 4.106 1.00 97.06 87 PRO A CA 1
ATOM 665 C C . PRO A 1 87 ? 3.625 -6.514 2.731 1.00 97.06 87 PRO A C 1
ATOM 667 O O . PRO A 1 87 ? 2.806 -5.822 2.142 1.00 97.06 87 PRO A O 1
ATOM 670 N N . TYR A 1 88 ? 4.111 -7.627 2.177 1.00 95.75 88 TYR A N 1
ATOM 671 C CA . TYR A 1 88 ? 3.802 -8.017 0.784 1.00 95.75 88 TYR A CA 1
ATOM 672 C C . TYR A 1 88 ? 3.164 -9.404 0.608 1.00 95.75 88 TYR A C 1
ATOM 674 O O . TYR A 1 88 ? 2.983 -9.897 -0.506 1.00 95.75 88 TYR A O 1
ATOM 682 N N . SER A 1 89 ? 2.840 -10.065 1.713 1.00 94.06 89 SER A N 1
ATOM 683 C CA . SER A 1 89 ? 2.200 -11.377 1.722 1.00 94.06 89 SER A CA 1
ATOM 684 C C . SER A 1 89 ? 1.447 -11.587 3.034 1.00 94.06 89 SER A C 1
ATOM 686 O O . SER A 1 89 ? 1.677 -10.855 3.998 1.00 94.06 89 SER A O 1
ATOM 688 N N . GLU A 1 90 ? 0.613 -12.626 3.098 1.00 92.12 90 GLU A N 1
ATOM 689 C CA . GLU A 1 90 ? -0.043 -13.051 4.344 1.00 92.12 90 GLU A CA 1
ATOM 690 C C . GLU A 1 90 ? 0.970 -13.335 5.470 1.00 92.12 90 GLU A C 1
ATOM 692 O O . GLU A 1 90 ? 0.703 -13.064 6.639 1.00 92.12 90 GLU A O 1
ATOM 697 N N . GLU A 1 91 ? 2.165 -13.828 5.130 1.00 92.50 91 GLU A N 1
ATOM 698 C CA . GLU A 1 91 ? 3.222 -14.142 6.100 1.00 92.50 91 GLU A CA 1
ATOM 699 C C . GLU A 1 91 ? 3.913 -12.890 6.658 1.00 92.50 91 GLU A C 1
ATOM 701 O O . GLU A 1 91 ? 4.452 -12.914 7.766 1.00 92.50 91 GLU A O 1
ATOM 706 N N . THR A 1 92 ? 3.903 -11.790 5.899 1.00 94.81 92 THR A N 1
ATOM 707 C CA . THR A 1 92 ? 4.586 -10.530 6.234 1.00 94.81 92 THR A CA 1
ATOM 708 C C . THR A 1 92 ? 3.618 -9.392 6.542 1.00 94.81 92 THR A C 1
ATOM 710 O O . THR A 1 92 ? 4.021 -8.230 6.532 1.00 94.81 92 THR A O 1
ATOM 713 N N . GLN A 1 93 ? 2.353 -9.715 6.823 1.00 95.56 93 GLN A N 1
ATOM 714 C CA . GLN A 1 93 ? 1.284 -8.746 7.045 1.00 95.56 93 GLN A CA 1
ATOM 715 C C . GLN A 1 93 ? 1.600 -7.720 8.145 1.00 95.56 93 GLN A C 1
ATOM 717 O O . GLN A 1 93 ? 2.181 -8.028 9.189 1.00 95.56 93 GLN A O 1
ATOM 722 N N . GLY A 1 94 ? 1.175 -6.483 7.908 1.00 95.31 94 GLY A N 1
ATOM 723 C CA . GLY A 1 94 ? 1.159 -5.418 8.897 1.00 95.31 94 GLY A CA 1
ATOM 724 C C . GLY A 1 94 ? -0.153 -5.408 9.675 1.00 95.31 94 GLY A C 1
ATOM 725 O O . GLY A 1 94 ? -1.163 -5.959 9.238 1.00 95.31 94 GLY A O 1
ATOM 726 N N . SER A 1 95 ? -0.146 -4.730 10.820 1.00 95.06 95 SER A N 1
ATOM 727 C CA . SER A 1 95 ? -1.343 -4.469 11.618 1.00 95.06 95 SER A CA 1
ATOM 728 C C . SER A 1 95 ? -1.580 -2.967 11.764 1.00 95.06 95 SER A C 1
ATOM 730 O O . SER A 1 95 ? -0.641 -2.177 11.894 1.00 95.06 95 SER A O 1
ATOM 732 N N . LEU A 1 96 ? -2.845 -2.563 11.766 1.00 94.56 96 LEU A N 1
ATOM 733 C CA . LEU A 1 96 ? -3.290 -1.185 11.913 1.00 94.56 96 LEU A CA 1
ATOM 734 C C . LEU A 1 96 ? -4.381 -1.113 12.980 1.00 94.56 96 LEU A C 1
ATOM 736 O O . LEU A 1 96 ? -5.429 -1.734 12.843 1.00 94.56 96 LEU A O 1
ATOM 740 N N . GLN A 1 97 ? -4.167 -0.294 14.011 1.00 94.88 97 GLN A N 1
ATOM 741 C CA . GLN A 1 97 ? -5.203 0.011 14.995 1.00 94.88 97 GLN A CA 1
ATOM 742 C C . GLN A 1 97 ? -5.964 1.281 14.594 1.00 94.88 97 GLN A C 1
ATOM 744 O O . GLN A 1 97 ? -5.388 2.372 14.515 1.00 94.88 97 GLN A O 1
ATOM 749 N N . VAL A 1 98 ? -7.272 1.163 14.386 1.00 92.50 98 VAL A N 1
ATOM 750 C CA . VAL A 1 98 ? -8.171 2.288 14.107 1.00 92.50 98 VAL A CA 1
ATOM 751 C C . VAL A 1 98 ? -8.880 2.683 15.396 1.00 92.50 98 VAL A C 1
ATOM 753 O O . VAL A 1 98 ? -9.709 1.938 15.909 1.00 92.50 98 VAL A O 1
ATOM 756 N N . GLU A 1 99 ? -8.550 3.858 15.936 1.00 87.00 99 GLU A N 1
ATOM 757 C CA . GLU A 1 99 ? -9.204 4.385 17.138 1.00 87.00 99 GLU A CA 1
ATOM 758 C C . GLU A 1 99 ? -10.576 4.996 16.822 1.00 87.00 99 GLU A C 1
ATOM 760 O O . GLU A 1 99 ? -10.719 5.794 15.885 1.00 87.00 99 GLU A O 1
ATOM 765 N N . GLY A 1 100 ? -11.571 4.697 17.661 1.00 74.44 100 GLY A N 1
ATOM 766 C CA . GLY A 1 100 ? -12.885 5.323 17.608 1.00 74.44 100 GLY A CA 1
ATOM 767 C C . GLY A 1 100 ? -12.832 6.841 17.781 1.00 74.44 100 GLY A C 1
ATOM 768 O O . GLY A 1 100 ? -12.068 7.400 18.577 1.00 74.44 100 GLY A O 1
ATOM 769 N N . LYS A 1 101 ? -13.701 7.550 17.053 1.00 64.75 101 LYS A N 1
ATOM 770 C CA . LYS A 1 101 ? -13.901 8.990 17.242 1.00 64.75 101 LYS A CA 1
ATOM 771 C C . LYS A 1 101 ? -14.484 9.212 18.638 1.00 64.75 101 LYS A C 1
ATOM 773 O O . LYS A 1 101 ? -15.670 8.974 18.843 1.00 64.75 101 LYS A O 1
ATOM 778 N N . LYS A 1 102 ? -13.676 9.692 19.594 1.00 57.53 102 LYS A N 1
ATOM 779 C CA . LYS A 1 102 ? -14.153 10.106 20.926 1.00 57.53 102 LYS A CA 1
ATOM 780 C C . LYS A 1 102 ? -15.271 11.136 20.749 1.00 57.53 102 LYS A C 1
ATOM 782 O O . LYS A 1 102 ? -15.007 12.309 20.486 1.00 57.53 102 LYS A O 1
ATOM 787 N N . SER A 1 103 ? -16.526 10.710 20.870 1.00 58.41 103 SER A N 1
ATOM 788 C CA . SER A 1 103 ? -17.643 11.635 20.990 1.00 58.41 103 SER A CA 1
ATOM 789 C C . SER A 1 103 ? -17.465 12.332 22.330 1.00 58.41 103 SER A C 1
ATOM 791 O O . SER A 1 103 ? -17.665 11.719 23.379 1.00 58.41 103 SER A O 1
ATOM 793 N N . GLY A 1 104 ? -17.033 13.591 22.315 1.00 56.31 104 GLY A N 1
ATOM 794 C CA . GLY A 1 104 ? -17.138 14.434 23.494 1.00 56.31 104 GLY A CA 1
ATOM 795 C C . GLY A 1 104 ? -18.611 14.490 23.872 1.00 56.31 104 GLY A C 1
ATOM 796 O O . GLY A 1 104 ? -19.381 15.205 23.236 1.00 56.31 104 GLY A O 1
ATOM 797 N N . ALA A 1 105 ? -19.025 13.694 24.859 1.00 57.75 105 ALA A N 1
ATOM 798 C CA . ALA A 1 105 ? -20.318 13.886 25.489 1.00 57.75 105 ALA A CA 1
ATOM 799 C C . ALA A 1 105 ? -20.377 15.359 25.928 1.00 57.75 105 ALA A C 1
ATOM 801 O O . ALA A 1 105 ? -19.368 15.877 26.421 1.00 57.75 105 ALA A O 1
ATOM 802 N N . PRO A 1 106 ? -21.493 16.077 25.721 1.00 46.88 106 PRO A N 1
ATOM 803 C CA . PRO A 1 106 ? -21.560 17.474 26.098 1.00 46.88 106 PRO A CA 1
ATOM 804 C C . PRO A 1 106 ? -21.423 17.561 27.620 1.00 46.88 106 PRO A C 1
ATOM 806 O O . PRO A 1 106 ? -22.383 17.347 28.360 1.00 46.88 106 PRO A O 1
ATOM 809 N N . TYR A 1 107 ? -20.232 17.938 28.093 1.00 57.00 107 TYR A N 1
ATOM 810 C CA . TYR A 1 107 ? -19.963 18.296 29.492 1.00 57.00 107 TYR A CA 1
ATOM 811 C C . TYR A 1 107 ? -20.916 19.398 30.012 1.00 57.00 107 TYR A C 1
ATOM 813 O O . TYR A 1 107 ? -20.998 19.643 31.213 1.00 57.00 107 TYR A O 1
ATOM 821 N N . LEU A 1 108 ? -21.693 20.017 29.116 1.00 50.31 108 LEU A N 1
ATOM 822 C CA . LEU A 1 108 ? -22.800 20.924 29.398 1.00 50.31 108 LEU A CA 1
ATOM 823 C C . LEU A 1 108 ? -23.895 20.319 30.298 1.00 50.31 108 LEU A C 1
ATOM 825 O O . LEU A 1 108 ? -24.386 21.030 31.168 1.00 50.31 108 LEU A O 1
ATOM 829 N N . LEU A 1 109 ? -24.252 19.031 30.179 1.00 50.25 109 LEU A N 1
ATOM 830 C CA . LEU A 1 109 ? -25.310 18.458 31.036 1.00 50.25 109 LEU A CA 1
ATOM 831 C C . LEU A 1 109 ? -24.856 18.262 32.493 1.00 50.25 109 LEU A C 1
ATOM 833 O O . LEU A 1 109 ? -25.627 18.528 33.415 1.00 50.25 109 LEU A O 1
ATOM 837 N N . LEU A 1 110 ? -23.597 17.869 32.716 1.00 53.72 110 LEU A N 1
ATOM 838 C CA . LEU A 1 110 ? -23.038 17.734 34.068 1.00 53.72 110 LEU A CA 1
ATOM 839 C C . LEU A 1 110 ? -22.799 19.104 34.726 1.00 53.72 110 LEU A C 1
ATOM 841 O O . LEU A 1 110 ? -23.088 19.268 35.911 1.00 53.72 110 LEU A O 1
ATOM 845 N N . GLY A 1 111 ? -22.341 20.102 33.960 1.00 56.69 111 GLY A N 1
ATOM 846 C CA . GLY A 1 111 ? -22.155 21.470 34.459 1.00 56.69 111 GLY A CA 1
ATOM 847 C C . GLY A 1 111 ? -23.465 22.146 34.879 1.00 56.69 111 GLY A C 1
ATOM 848 O O . GLY A 1 111 ? -23.521 22.785 35.930 1.00 56.69 111 GLY A O 1
ATOM 849 N N . ILE A 1 112 ? -24.543 21.957 34.107 1.00 60.19 112 ILE A N 1
ATOM 850 C CA . ILE A 1 112 ? -25.872 22.493 34.443 1.00 60.19 112 ILE A CA 1
ATOM 851 C C . ILE A 1 112 ? -26.445 21.791 35.683 1.00 60.19 112 ILE A C 1
ATOM 853 O O . ILE A 1 112 ? -26.953 22.466 36.577 1.00 60.19 112 ILE A O 1
ATOM 857 N N . ALA A 1 113 ? -26.318 20.463 35.793 1.00 61.34 113 ALA A N 1
ATOM 858 C CA . ALA A 1 113 ? -26.796 19.727 36.966 1.00 61.34 113 ALA A CA 1
ATOM 859 C C . ALA A 1 113 ? -26.106 20.185 38.267 1.00 61.34 113 ALA A C 1
ATOM 861 O O . ALA A 1 113 ? -26.779 20.407 39.274 1.00 61.34 113 ALA A O 1
ATOM 862 N N . ALA A 1 114 ? -24.786 20.406 38.243 1.00 66.38 114 ALA A N 1
ATOM 863 C CA . ALA A 1 114 ? -24.039 20.895 39.404 1.00 66.38 114 ALA A CA 1
ATOM 864 C C . ALA A 1 114 ? -24.454 22.319 39.829 1.00 6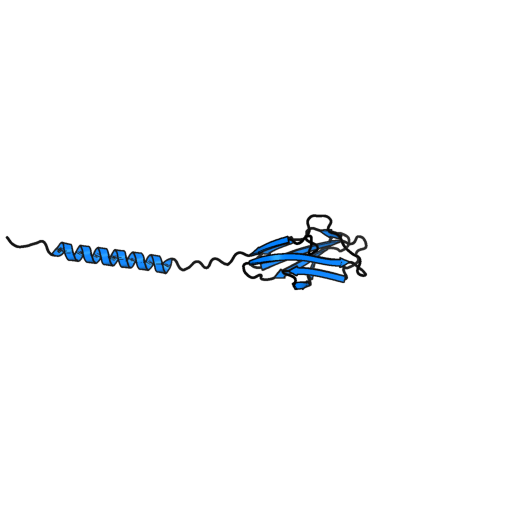6.38 114 ALA A C 1
ATOM 866 O O . ALA A 1 114 ? -24.615 22.580 41.023 1.00 66.38 114 ALA A O 1
ATOM 867 N N . LEU A 1 115 ? -24.685 23.226 38.871 1.00 72.62 115 LEU A N 1
ATOM 868 C CA . LEU A 1 115 ? -25.140 24.594 39.157 1.00 72.62 115 LEU A CA 1
ATOM 869 C C . LEU A 1 115 ? -26.557 24.635 39.746 1.00 72.62 115 LEU A C 1
ATOM 871 O O . LEU A 1 115 ? -26.802 25.392 40.686 1.00 72.62 115 LEU A O 1
ATOM 875 N N . VAL A 1 116 ? -27.477 23.803 39.248 1.00 77.12 116 VAL A N 1
ATOM 876 C CA . VAL A 1 116 ? -28.846 23.709 39.788 1.00 77.12 116 VAL A CA 1
ATOM 877 C C . VAL A 1 116 ? -28.832 23.172 41.221 1.00 77.12 116 VAL A C 1
ATOM 879 O O . VAL A 1 116 ? -29.505 23.729 42.087 1.00 77.12 116 VAL A O 1
ATOM 882 N N . ILE A 1 117 ? -28.027 22.142 41.502 1.00 79.44 117 ILE A N 1
ATOM 883 C CA . ILE A 1 117 ? -27.884 21.587 42.856 1.00 79.44 117 ILE A CA 1
ATOM 884 C C . ILE A 1 117 ? -27.305 22.637 43.816 1.00 79.44 117 ILE A C 1
ATOM 886 O O . ILE A 1 117 ? -27.845 22.828 44.906 1.00 79.44 117 ILE A O 1
ATOM 890 N N . ALA A 1 118 ? -26.264 23.370 43.410 1.00 78.50 118 ALA A N 1
ATOM 891 C CA . ALA A 1 118 ? -25.683 24.437 44.226 1.00 78.50 118 ALA A CA 1
ATOM 892 C C . ALA A 1 118 ? -26.689 25.568 44.517 1.00 78.50 118 ALA A C 1
ATOM 894 O O . ALA A 1 118 ? -26.786 26.027 45.656 1.00 78.50 118 ALA A O 1
ATOM 895 N N . ALA A 1 119 ? -27.483 25.976 43.520 1.00 81.25 119 ALA A N 1
ATOM 896 C CA . ALA A 1 119 ? -28.521 26.994 43.686 1.00 81.25 119 ALA A CA 1
ATOM 897 C C . ALA A 1 119 ? -29.652 26.537 44.626 1.00 81.25 119 ALA A C 1
ATOM 899 O O . ALA A 1 119 ? -30.102 27.319 45.465 1.00 81.25 119 ALA A O 1
ATOM 900 N N . LEU A 1 120 ? -30.079 25.271 44.543 1.00 82.50 120 LEU A N 1
ATOM 901 C CA . LEU A 1 120 ? -31.088 24.702 45.445 1.00 82.50 120 LEU A CA 1
ATOM 902 C C . LEU A 1 120 ? -30.583 24.603 46.890 1.00 82.50 120 LEU A C 1
ATOM 904 O O . LEU A 1 120 ? -31.325 24.930 47.816 1.00 82.50 120 LEU A O 1
ATOM 908 N N . ILE A 1 121 ? -29.322 24.206 47.093 1.00 83.56 121 ILE A N 1
ATOM 909 C CA . ILE A 1 121 ? -28.697 24.177 48.425 1.00 83.56 121 ILE A CA 1
ATOM 910 C C . ILE A 1 121 ? -28.607 25.595 49.000 1.00 83.56 121 ILE A C 1
ATOM 912 O O . ILE A 1 121 ? -29.001 25.811 50.145 1.00 83.56 121 ILE A O 1
ATOM 916 N N . ALA A 1 122 ? -28.155 26.578 48.216 1.00 82.81 122 ALA A N 1
ATOM 917 C CA . ALA A 1 122 ? -28.090 27.971 48.656 1.00 82.81 122 ALA A CA 1
ATOM 918 C C . ALA A 1 122 ? -29.477 28.524 49.033 1.00 82.81 122 ALA A C 1
ATOM 920 O O . ALA A 1 122 ? -29.621 29.176 50.068 1.00 82.81 122 ALA A O 1
ATOM 921 N N . LEU A 1 123 ? -30.513 28.210 48.248 1.00 82.25 123 LEU A N 1
ATOM 922 C CA . LEU A 1 123 ? -31.889 28.611 48.542 1.00 82.25 123 LEU A CA 1
ATOM 923 C C . LEU A 1 123 ? -32.407 27.968 49.842 1.00 82.25 123 LEU A C 1
ATOM 925 O O . LEU A 1 123 ? -32.986 28.657 50.682 1.00 82.25 123 LEU A O 1
ATOM 929 N N . LEU A 1 124 ? -32.141 26.676 50.056 1.00 83.31 124 LEU A N 1
ATOM 930 C CA . LEU A 1 124 ? -32.479 25.971 51.299 1.00 83.31 124 LEU A CA 1
ATOM 931 C C . LEU A 1 124 ? -31.795 26.597 52.524 1.00 83.31 124 LEU A C 1
ATOM 933 O O . LEU A 1 124 ? -32.444 26.792 53.552 1.00 83.31 124 LEU A O 1
ATOM 937 N N . LEU A 1 125 ? -30.518 26.971 52.416 1.00 80.69 125 LEU A N 1
ATOM 938 C CA . LEU A 1 125 ? -29.785 27.622 53.508 1.00 80.69 125 LEU A CA 1
ATOM 939 C C . LEU A 1 125 ? -30.331 29.027 53.819 1.00 80.69 125 LEU A C 1
ATOM 941 O O . LEU A 1 125 ? -30.489 29.376 54.989 1.00 80.69 125 LEU A O 1
ATOM 945 N N . LEU A 1 126 ? -30.707 29.802 52.797 1.00 77.38 126 LEU A N 1
ATOM 946 C CA . LEU A 1 126 ? -31.308 31.131 52.977 1.00 77.38 126 LEU A CA 1
ATOM 947 C C . LEU A 1 126 ? -32.699 31.075 53.627 1.00 77.38 126 LEU A C 1
ATOM 949 O O . LEU A 1 126 ? -33.038 31.954 54.417 1.00 77.38 126 LEU A O 1
ATOM 953 N N . THR A 1 127 ? -33.499 30.041 53.343 1.00 77.25 127 THR A N 1
ATOM 954 C CA . THR A 1 127 ? -34.824 29.881 53.977 1.00 77.25 127 THR A CA 1
ATOM 955 C C . THR A 1 127 ? -34.748 29.500 55.457 1.00 77.25 127 THR A C 1
ATOM 957 O O . THR A 1 127 ? -35.605 29.925 56.227 1.00 77.25 127 THR A O 1
ATOM 960 N N . ARG A 1 128 ? -33.710 28.768 55.889 1.00 70.38 128 ARG A N 1
ATOM 961 C CA . ARG A 1 128 ? -33.503 28.434 57.312 1.00 70.38 128 ARG A CA 1
ATOM 962 C C . ARG A 1 128 ? -32.998 29.615 58.141 1.00 70.38 128 ARG A C 1
ATOM 964 O O . ARG A 1 128 ? -33.402 29.759 59.285 1.00 70.38 128 ARG A O 1
ATOM 971 N N . SER A 1 129 ? -32.193 30.497 57.549 1.00 65.12 129 SER A N 1
ATOM 972 C CA . SER A 1 129 ? -31.639 31.682 58.225 1.00 65.12 129 SER A CA 1
ATOM 973 C C . SER A 1 129 ? -32.693 32.696 58.701 1.00 65.12 129 SER A C 1
ATOM 975 O O . SER A 1 129 ? -32.362 33.573 59.494 1.00 65.12 129 SER A O 1
ATOM 977 N N . LYS A 1 130 ? -33.940 32.633 58.214 1.00 62.78 130 LYS A N 1
ATOM 978 C CA . LYS A 1 130 ? -34.975 33.643 58.497 1.00 62.78 130 LYS A CA 1
ATOM 979 C C . LYS A 1 130 ? -35.926 33.270 59.648 1.00 62.78 130 LYS A C 1
ATOM 981 O O . LYS A 1 130 ? -36.854 34.025 59.916 1.00 62.78 130 LYS A O 1
ATOM 986 N N . GLY A 1 131 ? -35.708 32.131 60.314 1.00 61.50 131 GLY A N 1
ATOM 987 C CA . GLY A 1 131 ? -36.596 31.600 61.358 1.00 61.50 131 GLY A CA 1
ATOM 988 C C . GLY A 1 131 ? -36.152 31.797 62.813 1.00 61.50 131 GLY A C 1
ATOM 989 O O . GLY A 1 131 ? -36.903 31.420 63.701 1.00 61.50 131 GLY A O 1
ATOM 990 N N . GLU A 1 132 ? -34.976 32.368 63.088 1.00 61.62 132 GLU A N 1
ATOM 991 C CA . GLU A 1 132 ? -34.430 32.472 64.457 1.00 61.62 132 GLU A CA 1
ATOM 992 C C . GLU A 1 132 ? -34.473 33.908 64.988 1.00 61.62 132 GLU A C 1
ATOM 994 O O . GLU A 1 132 ? -33.461 34.519 65.325 1.00 61.62 132 GLU A O 1
ATOM 999 N N . GLY A 1 133 ? -35.675 34.469 65.043 1.00 63.38 133 GLY A N 1
ATOM 1000 C CA . GLY A 1 133 ? -35.903 35.730 65.723 1.00 63.38 133 GLY A CA 1
ATOM 1001 C C . GLY A 1 133 ? -37.340 35.825 66.191 1.00 63.38 133 GLY A C 1
ATOM 1002 O O . GLY A 1 133 ? -38.199 36.170 65.383 1.00 63.38 133 GLY A O 1
ATOM 1003 N N . VAL A 1 134 ? -37.543 35.543 67.482 1.00 61.34 134 VAL A N 1
ATOM 1004 C CA . VAL A 1 134 ? -38.491 36.147 68.446 1.00 61.34 134 VAL A CA 1
ATOM 1005 C C . VAL A 1 134 ? -39.025 35.071 69.410 1.00 61.34 134 VAL A C 1
ATOM 1007 O O . VAL A 1 134 ? -39.364 33.976 68.976 1.00 61.34 134 VAL A O 1
ATOM 1010 N N . GLU A 1 135 ? -39.111 35.473 70.686 1.00 53.66 135 GLU A N 1
ATOM 1011 C CA . GLU A 1 135 ? -39.546 34.791 71.927 1.00 53.66 135 GLU A CA 1
ATOM 1012 C C . GLU A 1 135 ? -38.378 34.194 72.740 1.00 53.66 135 GLU A C 1
ATOM 1014 O O . GLU A 1 135 ? -37.754 33.227 72.317 1.00 53.66 135 GLU A O 1
ATOM 1019 N N . GLU A 1 136 ? -37.963 34.739 73.892 1.00 50.69 136 GLU A N 1
ATOM 1020 C CA . GLU A 1 136 ? -38.460 35.813 74.785 1.00 50.69 136 GLU A CA 1
ATOM 1021 C C . GLU A 1 136 ? -37.285 36.606 75.391 1.00 50.69 136 GLU A C 1
ATOM 1023 O O . GLU A 1 136 ? -36.191 36.015 75.563 1.00 50.69 136 GLU A O 1
#

Foldseek 3Di:
DKEPWDWDDDPQWIKTKIKAADLVQDDWPFKWKQKQNRTDTWAFPDDTRNVITMTMDIGHDDADKMKMAMEIQGVVRDDDDYPDLGRHDPVSIDIDGDDDDPPPDPCVVVVVVVVVVVVVVVVVVVVVVVPPDDDD

pLDDT: mean 88.3, std 14.75, range [46.88, 98.75]

Secondary structure (DSSP, 8-state):
-EEEEEEEEETTEEEEEEEE--TT-PPPSEEEEEETTEEEE-EEEEEETTTEEEEEEEE---SEEEEEEEEEE-GGG----BSSS---SGGG-EEEEE--------THHHHHHHHHHHHHHHHHHHHHTTS-----

Sequence (136 aa):
VIYGGGVRKEGGKYTFEVTYRDPQGRAPEGVYVVIDGEEHEMELEGGNLSSGATYSLSIDLKEGEHSYYFRVLGPEGEPLEATDSTPYSEETQGSLQVEGKKSGAPYLLLGIAALVIAALIALLLLTRSKGEGVEE